Protein AF-A0A9E0Q8P5-F1 (afdb_monomer)

Nearest PDB structures (foldseek):
  8eih-assembly1_A  TM=5.148E-01  e=9.853E-02  Homo sapiens
  4ipt-assembly1_A  TM=6.146E-01  e=8.351E-01  Veillonella parvula DSM 2008
  4hnh-assembly2_B  TM=5.744E-01  e=1.402E+00  Veillonella parvula DSM 2008
  8vh7-assembly1_A  TM=4.594E-01  e=1.154E+00  Pasteurella multocida

Secondary structure (DSSP, 8-state):
---S---TTT-EEEEEEES-TTHHHHHHHHHHHSTT-EEEEEEPPTT-SS-SS-----TTEEEE-TT-TTHHHHS---TTEEEEEES---SHHHHHHHHH--S--EEEE---HHHHHH-HHHH--

Sequence (125 aa):
MLPAEINSDGNYILHLLSDEKFTDHVIQIFEEIYPSRNIYYIELNSGFREFKYVKSCNSGIIIAEFGAPAIESQLPDLSGFCAVIFHNIINQYKIDFLANRKEKLKYHWMIWGADLYSFPGLSRN

Foldseek 3Di:
DAPPDLDLPQQAEEEEEELDQCVQVVVVVCCVVRNPRYAYEYEYDPPDPDRPHDDDPDNSYDYAYHLRPCPCVVPVDPSSHQAYEYAACLRVVSVVVVVVDPDPHHYHYNDDPVNCVSDVVNVDD

pLDDT: mean 86.06, std 12.69, range [34.38, 97.88]

Radius of gyration: 14.32 Å; Cα contacts (8 Å, |Δi|>4): 194; chains: 1; bounding box: 32×36×37 Å

Mean predicted aligned error: 5.72 Å

Structure (mmCIF, N/CA/C/O backbone):
data_AF-A0A9E0Q8P5-F1
#
_entry.id   AF-A0A9E0Q8P5-F1
#
loop_
_atom_site.group_PDB
_atom_site.id
_atom_site.type_symbol
_atom_site.label_atom_id
_atom_site.label_alt_id
_atom_site.label_comp_id
_atom_site.label_asym_id
_atom_site.label_entity_id
_atom_site.label_seq_id
_atom_site.pdbx_PDB_ins_code
_atom_site.Cartn_x
_atom_site.Cartn_y
_atom_site.Cartn_z
_atom_site.occupancy
_atom_site.B_iso_or_equiv
_atom_site.auth_seq_id
_atom_site.auth_comp_id
_atom_site.auth_asym_id
_atom_site.auth_atom_id
_atom_site.pdbx_PDB_model_num
ATOM 1 N N . MET A 1 1 ? 0.422 12.799 9.375 1.00 34.38 1 MET A N 1
ATOM 2 C CA . MET A 1 1 ? 0.129 12.350 10.751 1.00 34.38 1 MET A CA 1
ATOM 3 C C . MET A 1 1 ? -0.728 11.115 10.573 1.00 34.38 1 MET A C 1
ATOM 5 O O . MET A 1 1 ? -1.790 11.261 9.984 1.00 34.38 1 MET A O 1
ATOM 9 N N . LEU A 1 2 ? -0.226 9.924 10.930 1.00 46.84 2 LEU A N 1
ATOM 10 C CA . LEU A 1 2 ? -1.058 8.711 10.965 1.00 46.84 2 LEU A CA 1
ATOM 11 C C . LEU A 1 2 ? -2.341 9.039 11.745 1.00 46.84 2 LEU A C 1
ATOM 13 O O . LEU A 1 2 ? -2.236 9.833 12.690 1.00 46.84 2 LEU A O 1
ATOM 17 N N . PRO A 1 3 ? -3.523 8.501 11.383 1.00 50.16 3 PRO A N 1
ATOM 18 C CA . PRO A 1 3 ? -4.679 8.609 12.264 1.00 50.16 3 PRO A CA 1
ATOM 19 C C . PRO A 1 3 ? -4.222 8.200 13.664 1.00 50.16 3 PRO A C 1
ATOM 21 O O . PRO A 1 3 ? -3.524 7.195 13.809 1.00 50.16 3 PRO A O 1
ATOM 24 N N . ALA A 1 4 ? -4.488 9.070 14.642 1.00 47.72 4 ALA A N 1
ATOM 25 C CA . ALA A 1 4 ? -4.089 8.860 16.022 1.00 47.72 4 ALA A CA 1
ATOM 26 C C . ALA A 1 4 ? -4.588 7.474 16.442 1.00 47.72 4 ALA A C 1
ATOM 28 O O . ALA A 1 4 ? -5.790 7.270 16.550 1.00 47.72 4 ALA A O 1
ATOM 29 N N . GLU A 1 5 ? -3.626 6.560 16.568 1.00 56.19 5 GLU A N 1
ATOM 30 C CA . GLU A 1 5 ? -3.770 5.147 16.904 1.00 56.19 5 GLU A CA 1
ATOM 31 C C . GLU A 1 5 ? -4.654 4.360 15.919 1.00 56.19 5 GLU A C 1
ATOM 33 O O . GLU A 1 5 ? -5.880 4.442 15.902 1.00 56.19 5 GLU A O 1
ATOM 38 N N . ILE A 1 6 ? -4.014 3.535 15.080 1.00 60.03 6 ILE A N 1
ATOM 39 C CA . ILE A 1 6 ? -4.709 2.419 14.437 1.00 60.03 6 ILE A CA 1
ATOM 40 C C . ILE A 1 6 ? -5.169 1.518 15.585 1.00 60.03 6 ILE A C 1
ATOM 42 O O . ILE A 1 6 ? -4.376 0.745 16.120 1.00 60.03 6 ILE A O 1
ATOM 46 N N . ASN A 1 7 ? -6.423 1.673 16.010 1.00 58.50 7 ASN A N 1
ATOM 47 C CA . ASN A 1 7 ? -6.979 0.882 17.101 1.00 58.50 7 ASN A CA 1
ATOM 48 C C . ASN A 1 7 ? -6.851 -0.611 16.771 1.00 58.50 7 ASN A C 1
ATOM 50 O O . ASN A 1 7 ? -7.133 -1.041 15.648 1.00 58.50 7 ASN A O 1
ATOM 54 N N . SER A 1 8 ? -6.467 -1.407 17.766 1.00 61.31 8 SER A N 1
ATOM 55 C CA . SER A 1 8 ? -6.212 -2.851 17.660 1.00 61.31 8 SER A CA 1
ATOM 56 C C . SER A 1 8 ? -7.480 -3.705 17.496 1.00 61.31 8 SER A C 1
ATOM 58 O O . SER A 1 8 ? -7.434 -4.927 17.605 1.00 61.31 8 SER A O 1
ATOM 60 N N . ASP A 1 9 ? -8.613 -3.080 17.163 1.00 65.88 9 ASP A N 1
ATOM 61 C CA . ASP A 1 9 ? -9.902 -3.742 16.937 1.00 65.88 9 ASP A CA 1
ATOM 62 C C . ASP A 1 9 ? -9.968 -4.498 15.593 1.00 65.88 9 ASP A C 1
ATOM 64 O O . ASP A 1 9 ? -11.003 -5.076 15.262 1.00 65.88 9 ASP A O 1
ATOM 68 N N . GLY A 1 10 ? -8.895 -4.479 14.788 1.00 65.50 10 GLY A N 1
ATOM 69 C CA . GLY A 1 10 ? -8.829 -5.185 13.506 1.00 65.50 10 GLY A CA 1
ATOM 70 C C . GLY A 1 10 ? -9.794 -4.620 12.460 1.00 65.50 10 GLY A C 1
ATOM 71 O O . GLY A 1 10 ? -10.477 -5.378 11.777 1.00 65.50 10 GLY A O 1
ATOM 72 N N . ASN A 1 11 ? -9.900 -3.295 12.348 1.00 86.06 11 ASN A N 1
ATOM 73 C CA . ASN A 1 11 ? -10.896 -2.637 11.491 1.00 86.06 11 ASN A CA 1
ATOM 74 C C . ASN A 1 11 ? -10.311 -1.918 10.272 1.00 86.06 11 ASN A C 1
ATOM 76 O O . ASN A 1 11 ? -11.094 -1.414 9.461 1.00 86.06 11 ASN A O 1
ATOM 80 N N . TYR A 1 12 ? -8.984 -1.885 10.126 1.00 93.25 12 TYR A N 1
ATOM 81 C CA . TYR A 1 12 ? -8.313 -1.188 9.032 1.00 93.25 12 TYR A CA 1
ATOM 82 C C . TYR A 1 12 ? -7.874 -2.125 7.908 1.00 93.25 12 TYR A C 1
ATOM 84 O O . TYR A 1 12 ? -7.555 -3.294 8.132 1.00 93.25 12 TYR A O 1
ATOM 92 N N . ILE A 1 13 ? -7.806 -1.589 6.693 1.00 95.38 13 ILE A N 1
ATOM 93 C CA . ILE A 1 13 ? -7.227 -2.262 5.530 1.00 95.38 13 ILE A CA 1
ATOM 94 C C . ILE A 1 13 ? -5.947 -1.525 5.143 1.00 95.38 13 ILE A C 1
ATOM 96 O O . ILE A 1 13 ? -5.958 -0.310 4.950 1.00 95.38 13 ILE A O 1
ATOM 100 N N . LEU A 1 14 ? -4.834 -2.252 5.045 1.00 95.12 14 LEU A N 1
ATOM 101 C CA . LEU A 1 14 ? -3.573 -1.704 4.553 1.00 95.12 14 LEU A CA 1
ATOM 102 C C . LEU A 1 14 ? -3.502 -1.884 3.040 1.00 95.12 14 LEU A C 1
ATOM 104 O O . LEU A 1 14 ? -3.609 -2.998 2.545 1.00 95.12 14 LEU A O 1
ATOM 108 N N . HIS A 1 15 ? -3.262 -0.812 2.304 1.00 96.38 15 HIS A N 1
ATOM 109 C CA . HIS A 1 15 ? -3.068 -0.834 0.862 1.00 96.38 15 HIS A CA 1
ATOM 110 C C . HIS A 1 15 ? -1.600 -0.569 0.555 1.00 96.38 15 HIS A C 1
ATOM 112 O O . HIS A 1 15 ? -1.092 0.499 0.888 1.00 96.38 15 HIS A O 1
ATOM 118 N N . LEU A 1 16 ? -0.925 -1.512 -0.104 1.00 95.31 16 LEU A 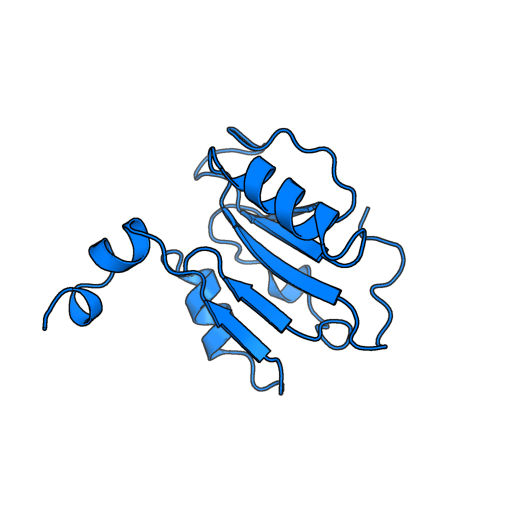N 1
ATOM 119 C CA . LEU A 1 16 ? 0.422 -1.304 -0.632 1.00 95.31 16 LEU A CA 1
ATOM 120 C C . LEU A 1 16 ? 0.328 -0.891 -2.100 1.00 95.31 16 LEU A C 1
ATOM 122 O O . LEU A 1 16 ? 0.018 -1.702 -2.979 1.00 95.31 16 LEU A O 1
ATOM 126 N N . LEU A 1 17 ? 0.602 0.385 -2.346 1.00 95.06 17 LEU A N 1
ATOM 127 C CA . LEU A 1 17 ? 0.458 1.064 -3.628 1.00 95.06 17 LEU A CA 1
ATOM 128 C C . LEU A 1 17 ? 1.792 1.665 -4.062 1.00 95.06 17 LEU A C 1
ATOM 130 O O . LEU A 1 17 ? 2.700 1.861 -3.257 1.00 95.06 17 LEU A O 1
ATOM 134 N N . SER A 1 18 ? 1.883 1.983 -5.344 1.00 93.69 18 SER A N 1
ATOM 135 C CA . SER A 1 18 ? 2.966 2.790 -5.894 1.00 93.69 18 SER A CA 1
ATOM 136 C C . SER A 1 18 ? 2.392 4.125 -6.381 1.00 93.69 18 SER A C 1
ATOM 138 O O . SER A 1 18 ? 1.187 4.254 -6.629 1.00 93.69 18 SER A O 1
ATOM 140 N N . ASP A 1 19 ? 3.235 5.149 -6.456 1.00 95.38 19 ASP A N 1
ATOM 141 C CA . ASP A 1 19 ? 2.881 6.459 -6.996 1.00 95.38 19 ASP A CA 1
ATOM 142 C C . ASP A 1 19 ? 2.620 6.356 -8.506 1.00 95.38 19 ASP A C 1
ATOM 144 O O . ASP A 1 19 ? 3.532 6.452 -9.330 1.00 95.38 19 ASP A O 1
ATOM 148 N N . GLU A 1 20 ? 1.359 6.124 -8.866 1.00 94.12 20 GLU A N 1
ATOM 149 C CA . GLU A 1 20 ? 0.905 5.844 -10.226 1.00 94.12 20 GLU A CA 1
AT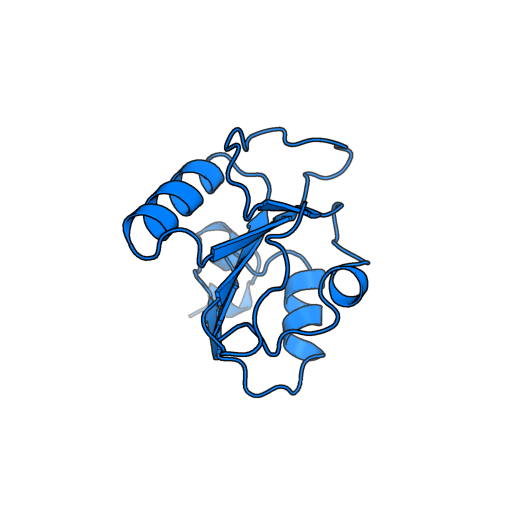OM 150 C C . GLU A 1 20 ? -0.365 6.642 -10.566 1.00 94.12 20 GLU A C 1
ATOM 152 O O . GLU A 1 20 ? -1.095 7.121 -9.699 1.00 94.12 20 GLU A O 1
ATOM 157 N N . LYS A 1 21 ? -0.655 6.796 -11.866 1.00 94.38 21 LYS A N 1
ATOM 158 C CA . LYS A 1 21 ? -1.727 7.684 -12.370 1.00 94.38 21 LYS A CA 1
ATOM 159 C C . LYS A 1 21 ? -3.141 7.320 -11.907 1.00 94.38 21 LYS A C 1
ATOM 161 O O . LYS A 1 21 ? -4.022 8.171 -11.960 1.00 94.38 21 LYS A O 1
ATOM 166 N N . PHE A 1 22 ? -3.379 6.071 -11.524 1.00 93.06 22 PHE A N 1
ATOM 167 C CA . PHE A 1 22 ? -4.687 5.586 -11.070 1.00 93.06 22 PHE A CA 1
ATOM 168 C C . PHE A 1 22 ? -4.788 5.510 -9.543 1.00 93.06 22 PHE A C 1
ATOM 170 O O . PHE A 1 22 ? -5.862 5.203 -9.034 1.00 93.06 22 PHE A O 1
ATOM 177 N N . THR A 1 23 ? -3.707 5.764 -8.801 1.00 95.88 23 THR A N 1
ATOM 178 C CA . THR A 1 23 ? -3.687 5.570 -7.345 1.00 95.88 23 THR A CA 1
ATOM 179 C C . THR A 1 23 ? -4.714 6.463 -6.644 1.00 95.88 23 THR A C 1
ATOM 181 O O . THR A 1 23 ? -5.411 5.996 -5.748 1.00 95.88 23 THR A O 1
ATOM 184 N N . ASP A 1 24 ? -4.926 7.694 -7.121 1.00 97.81 24 ASP A N 1
ATOM 185 C CA . ASP A 1 24 ? -5.999 8.566 -6.615 1.00 97.81 24 ASP A CA 1
ATOM 186 C C . ASP A 1 24 ? -7.400 7.968 -6.827 1.00 97.81 24 ASP A C 1
ATOM 188 O O . ASP A 1 24 ? -8.262 8.081 -5.958 1.00 97.81 24 ASP A O 1
ATOM 192 N N . HIS A 1 25 ? -7.629 7.295 -7.958 1.00 96.88 25 HIS A N 1
ATOM 193 C CA . HIS A 1 25 ? -8.909 6.644 -8.240 1.00 96.88 25 HIS A CA 1
ATOM 194 C C . HIS A 1 25 ? -9.136 5.424 -7.340 1.00 96.88 25 HIS A C 1
ATOM 196 O O . HIS A 1 25 ? -10.247 5.211 -6.860 1.00 96.88 25 HIS A O 1
ATOM 202 N N . VAL A 1 26 ? -8.080 4.657 -7.053 1.00 96.56 26 VAL A N 1
ATOM 203 C CA . VAL A 1 26 ? -8.135 3.573 -6.064 1.00 96.56 26 VAL A CA 1
ATOM 204 C C . VAL A 1 26 ? -8.527 4.126 -4.695 1.00 96.56 26 VAL A C 1
ATOM 206 O O . VAL A 1 26 ? -9.464 3.614 -4.088 1.00 96.56 26 VAL A O 1
ATOM 209 N N . ILE A 1 27 ? -7.857 5.187 -4.230 1.00 97.88 27 ILE A N 1
ATOM 210 C CA . ILE A 1 27 ? -8.181 5.836 -2.951 1.00 97.88 27 ILE A CA 1
ATOM 211 C C . ILE A 1 27 ? -9.650 6.262 -2.937 1.00 97.88 27 ILE A C 1
ATOM 213 O O . ILE A 1 27 ? -10.362 5.960 -1.988 1.00 97.88 27 ILE A O 1
ATOM 217 N N . GLN A 1 28 ? -10.125 6.904 -4.005 1.00 97.81 28 GLN A N 1
ATOM 218 C CA . GLN A 1 28 ? -11.521 7.318 -4.112 1.00 97.81 28 GLN A CA 1
ATOM 219 C C . GLN A 1 28 ? -12.487 6.135 -3.933 1.00 97.81 28 GLN A C 1
ATOM 221 O O . GLN A 1 28 ? -13.379 6.213 -3.096 1.00 97.81 28 GLN A O 1
ATOM 226 N N . ILE A 1 29 ? -12.295 5.036 -4.669 1.00 97.25 29 ILE A N 1
ATOM 227 C CA . ILE A 1 29 ? -13.192 3.869 -4.612 1.00 97.25 29 ILE A CA 1
ATOM 228 C C . ILE A 1 29 ? -13.238 3.267 -3.203 1.00 97.25 29 ILE A C 1
ATOM 230 O O . ILE A 1 29 ? -14.312 2.963 -2.683 1.00 97.25 29 ILE A O 1
ATOM 234 N N . PHE A 1 30 ? -12.077 3.067 -2.579 1.00 96.94 30 PHE A N 1
ATOM 235 C CA . PHE A 1 30 ? -12.022 2.431 -1.264 1.00 96.94 30 PHE A CA 1
ATOM 236 C C . PHE A 1 30 ? -12.545 3.343 -0.153 1.00 96.94 30 PHE A C 1
ATOM 238 O O . PHE A 1 30 ? -13.189 2.851 0.775 1.00 96.94 30 PHE A O 1
ATOM 245 N N . GLU A 1 31 ? -12.364 4.659 -0.268 1.00 96.56 31 GLU A N 1
ATOM 246 C CA . GLU A 1 31 ? -12.988 5.616 0.648 1.00 96.56 31 GLU A CA 1
ATOM 247 C C . GLU A 1 31 ? -14.502 5.744 0.450 1.00 96.56 31 GLU A C 1
ATOM 249 O O . GLU A 1 31 ? -15.216 5.941 1.428 1.00 96.56 31 GLU A O 1
ATOM 254 N N . GLU A 1 32 ? -15.017 5.600 -0.773 1.00 97.12 32 GLU A N 1
ATOM 255 C CA . GLU A 1 32 ? -16.464 5.590 -1.030 1.00 97.12 32 GLU A CA 1
ATOM 256 C C . GLU A 1 32 ? -17.156 4.386 -0.367 1.00 97.12 32 GLU A C 1
ATOM 258 O O . GLU A 1 32 ? -18.284 4.506 0.113 1.00 97.12 32 GLU A O 1
ATOM 263 N N . ILE A 1 33 ? -16.483 3.232 -0.310 1.00 96.06 33 ILE A N 1
ATOM 264 C CA . ILE A 1 33 ? -17.048 1.983 0.226 1.00 96.06 33 ILE A CA 1
ATOM 265 C C . ILE A 1 33 ? -16.768 1.818 1.726 1.00 96.06 33 ILE A C 1
ATOM 267 O O . ILE A 1 33 ? -17.631 1.346 2.470 1.00 96.06 33 ILE A O 1
ATOM 271 N N . TYR A 1 34 ? -15.563 2.167 2.181 1.00 94.44 34 TYR A N 1
ATOM 272 C CA . TYR A 1 34 ? -15.103 1.919 3.548 1.00 94.44 34 TYR A CA 1
ATOM 273 C C . TYR A 1 34 ? -14.354 3.135 4.120 1.00 94.44 34 TYR A C 1
ATOM 275 O O . TYR A 1 34 ? -13.151 3.072 4.383 1.00 94.44 34 TYR A O 1
ATOM 283 N N . PRO A 1 35 ? -15.056 4.267 4.303 1.00 93.38 35 PRO A N 1
ATOM 284 C CA . PRO A 1 35 ? -14.439 5.559 4.583 1.00 93.38 35 PRO A CA 1
ATOM 285 C C . PRO A 1 35 ? -13.617 5.558 5.871 1.00 93.38 35 PRO A C 1
ATOM 287 O O . PRO A 1 35 ? -14.044 5.032 6.901 1.00 93.38 35 PRO A O 1
ATOM 290 N N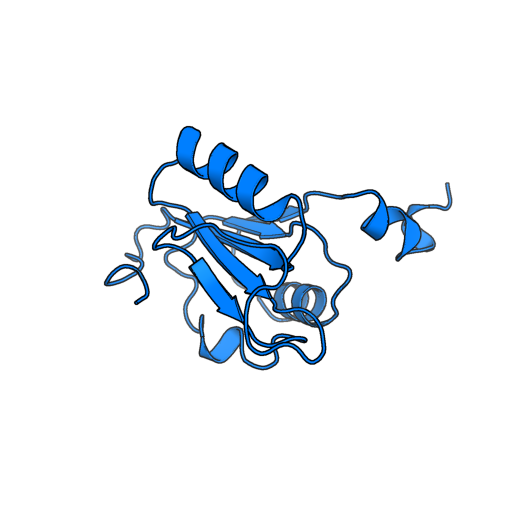 . SER A 1 36 ? -12.459 6.226 5.828 1.00 93.06 36 SER A N 1
ATOM 291 C CA . SER A 1 36 ? -11.566 6.460 6.977 1.00 93.06 36 SER A CA 1
ATOM 292 C C . SER A 1 36 ? -11.029 5.194 7.656 1.00 93.06 36 SER A C 1
ATOM 294 O O . SER A 1 36 ? -10.534 5.253 8.783 1.00 93.06 36 SER A O 1
ATOM 296 N N . ARG A 1 37 ? -11.115 4.045 6.982 1.00 95.00 37 ARG A N 1
ATOM 297 C CA . ARG A 1 37 ? -10.617 2.753 7.475 1.00 95.00 37 ARG A CA 1
ATOM 298 C C . ARG A 1 37 ? -9.589 2.112 6.546 1.00 95.00 37 ARG A C 1
ATOM 300 O O . ARG A 1 37 ? -9.173 0.979 6.774 1.00 95.00 37 ARG A O 1
ATOM 307 N N . ASN A 1 38 ? -9.130 2.846 5.540 1.00 96.19 38 ASN A N 1
ATOM 308 C CA . ASN A 1 38 ? -8.058 2.415 4.657 1.00 96.19 38 ASN A CA 1
ATOM 309 C C . ASN A 1 38 ? -6.796 3.220 4.960 1.00 96.19 38 ASN A C 1
ATOM 311 O O . ASN A 1 38 ? -6.832 4.444 5.098 1.00 96.19 38 ASN A O 1
ATOM 315 N N . ILE A 1 39 ? -5.676 2.516 5.056 1.00 95.88 39 ILE A N 1
ATOM 316 C CA . ILE A 1 39 ? -4.350 3.109 5.173 1.00 95.88 39 ILE A CA 1
ATOM 317 C C . ILE A 1 39 ? -3.617 2.838 3.872 1.00 95.88 39 ILE A C 1
ATOM 319 O O . ILE A 1 39 ? -3.454 1.686 3.475 1.00 95.88 39 ILE A O 1
ATOM 323 N N . TYR A 1 40 ? -3.168 3.894 3.208 1.00 96.12 40 TYR A N 1
ATOM 324 C CA . TYR A 1 40 ? -2.525 3.816 1.905 1.00 96.12 40 TYR A CA 1
ATOM 325 C C . TYR A 1 40 ? -1.028 4.021 2.071 1.00 96.12 40 TYR A C 1
ATOM 327 O O . TYR A 1 40 ? -0.560 5.145 2.227 1.00 96.12 40 TYR A O 1
ATOM 335 N N . TYR A 1 41 ? -0.271 2.932 2.037 1.00 95.31 41 TYR A N 1
ATOM 336 C CA . TYR A 1 41 ? 1.182 2.961 2.026 1.00 95.31 41 TYR A CA 1
ATOM 337 C C . TYR A 1 41 ? 1.659 3.075 0.579 1.00 95.31 41 TYR A C 1
ATOM 339 O O . TYR A 1 41 ? 1.652 2.091 -0.168 1.00 95.31 41 TYR A O 1
ATOM 347 N N . ILE A 1 42 ? 2.000 4.297 0.172 1.00 95.00 42 ILE A N 1
ATOM 348 C CA . ILE A 1 42 ? 2.289 4.634 -1.221 1.00 95.00 42 ILE A CA 1
ATOM 349 C C . ILE A 1 42 ? 3.782 4.880 -1.379 1.00 95.00 42 ILE A C 1
ATOM 351 O O . ILE A 1 42 ? 4.338 5.852 -0.866 1.00 95.00 42 ILE A O 1
ATOM 355 N N . GLU A 1 43 ? 4.416 3.990 -2.125 1.00 93.88 43 GLU A N 1
ATOM 356 C CA . GLU A 1 43 ? 5.820 4.082 -2.489 1.00 93.88 43 GLU A CA 1
ATOM 357 C C . GLU A 1 43 ? 6.051 5.141 -3.570 1.00 93.88 43 GLU A C 1
ATOM 359 O O . GLU A 1 43 ? 5.405 5.142 -4.622 1.00 93.88 43 GLU A O 1
ATOM 364 N N . LEU A 1 44 ? 7.009 6.028 -3.314 1.00 93.62 44 LEU A N 1
ATOM 365 C CA . LEU A 1 44 ? 7.478 7.017 -4.272 1.00 93.62 44 LEU A CA 1
ATOM 366 C C . LEU A 1 44 ? 8.170 6.370 -5.473 1.00 93.62 44 LEU A C 1
ATOM 368 O O . LEU A 1 44 ? 8.804 5.323 -5.382 1.00 93.62 44 LEU A O 1
ATOM 372 N N . ASN A 1 45 ? 8.130 7.067 -6.604 1.00 90.75 45 ASN A N 1
ATOM 373 C CA . ASN A 1 45 ? 8.912 6.689 -7.773 1.00 90.75 45 ASN A CA 1
ATOM 374 C C . ASN A 1 45 ? 10.427 6.801 -7.510 1.00 90.75 45 ASN A C 1
ATOM 376 O O . ASN A 1 45 ? 10.888 7.669 -6.766 1.00 90.75 45 ASN A O 1
ATOM 380 N N . SER A 1 46 ? 11.224 5.948 -8.163 1.00 90.06 46 SER A N 1
ATOM 381 C CA . SER A 1 46 ? 12.686 5.938 -8.003 1.00 90.06 46 SER A CA 1
ATOM 382 C C . SER A 1 46 ? 13.308 7.310 -8.287 1.00 90.06 46 SER A C 1
ATOM 384 O O . SER A 1 46 ? 13.086 7.893 -9.349 1.00 90.06 46 SER A O 1
ATOM 386 N N . GLY A 1 47 ? 14.085 7.829 -7.330 1.00 89.75 47 GLY A N 1
ATOM 387 C CA . GLY A 1 47 ? 14.734 9.142 -7.419 1.00 89.75 47 GLY A CA 1
ATOM 388 C C . GLY A 1 47 ? 13.844 10.341 -7.067 1.00 89.75 47 GLY A C 1
ATOM 389 O O . GLY A 1 47 ? 14.328 11.472 -7.106 1.00 89.75 47 GLY A O 1
ATOM 390 N N . PHE A 1 48 ? 12.578 10.124 -6.700 1.00 90.94 48 PHE A N 1
ATOM 391 C CA . PHE A 1 48 ? 11.659 11.182 -6.274 1.00 90.94 48 PHE A CA 1
ATOM 392 C C . PHE A 1 48 ? 11.603 11.292 -4.745 1.00 90.94 48 PHE A C 1
ATOM 394 O O . PHE A 1 48 ? 11.794 10.314 -4.026 1.00 90.94 48 PHE A O 1
ATOM 401 N N . ARG A 1 49 ? 11.341 12.509 -4.251 1.00 90.81 49 ARG A N 1
ATOM 402 C CA . ARG A 1 49 ? 11.127 12.813 -2.819 1.00 90.81 49 ARG A CA 1
ATOM 403 C C . ARG A 1 49 ? 9.676 13.167 -2.487 1.00 90.81 49 ARG A C 1
ATOM 405 O O . ARG A 1 49 ? 9.344 13.377 -1.327 1.00 90.81 49 ARG A O 1
ATOM 412 N N . GLU A 1 50 ? 8.835 13.251 -3.507 1.00 93.94 50 GLU A N 1
ATOM 413 C CA . GLU A 1 50 ? 7.424 13.611 -3.433 1.00 93.94 50 GLU A CA 1
ATOM 414 C C . GLU A 1 50 ? 6.653 12.860 -4.519 1.00 93.94 50 GLU A C 1
ATOM 416 O O . GLU A 1 50 ? 7.257 12.331 -5.461 1.00 93.94 50 GLU A O 1
ATOM 421 N N . PHE A 1 51 ? 5.328 12.803 -4.386 1.00 96.12 51 PHE A N 1
ATOM 422 C CA . PHE A 1 51 ? 4.483 12.167 -5.386 1.00 96.12 51 PHE A CA 1
ATOM 423 C C . PHE A 1 51 ? 4.572 12.895 -6.725 1.00 96.12 51 PHE A C 1
ATOM 425 O O . PHE A 1 51 ? 4.417 14.111 -6.820 1.00 96.12 51 PHE A O 1
ATOM 432 N N . LYS A 1 52 ? 4.780 12.121 -7.783 1.00 96.31 52 LYS A N 1
ATOM 433 C CA . LYS A 1 52 ? 4.728 12.576 -9.166 1.00 96.31 52 LYS A CA 1
ATOM 434 C C . LYS A 1 52 ? 3.305 12.530 -9.715 1.00 96.31 52 LYS A C 1
ATOM 436 O O . LYS A 1 52 ? 2.956 13.370 -10.548 1.00 96.31 52 LYS A O 1
ATOM 441 N N . TYR A 1 53 ? 2.510 11.537 -9.315 1.00 96.81 53 TYR A N 1
ATOM 442 C CA . TYR A 1 53 ? 1.184 11.290 -9.884 1.00 96.81 53 TYR A CA 1
ATOM 443 C C . TYR A 1 53 ? 0.053 11.436 -8.871 1.00 96.81 53 TYR A C 1
ATOM 445 O O . TYR A 1 53 ? -0.972 12.013 -9.231 1.00 96.81 53 TYR A O 1
ATOM 453 N N . VAL A 1 54 ? 0.239 10.947 -7.645 1.00 97.50 54 VAL A N 1
ATOM 454 C CA . VAL A 1 54 ? -0.760 11.037 -6.570 1.00 97.50 54 VAL A CA 1
ATOM 455 C C . VAL A 1 54 ? -0.946 12.485 -6.128 1.00 97.50 54 VAL A C 1
ATOM 457 O O . VAL A 1 54 ? 0.017 13.178 -5.803 1.00 97.50 54 VAL A O 1
ATOM 460 N N . LYS A 1 55 ? -2.200 12.942 -6.103 1.00 97.00 55 LYS A N 1
ATOM 461 C CA . LYS A 1 55 ? -2.595 14.291 -5.665 1.00 97.00 55 LYS A CA 1
ATOM 462 C C . LYS A 1 55 ? -3.559 14.272 -4.486 1.00 97.00 55 LYS A C 1
ATOM 464 O O . LYS A 1 55 ? -3.890 15.335 -3.964 1.00 97.00 55 LYS A O 1
ATOM 469 N N . SER A 1 56 ? -4.044 13.097 -4.090 1.00 94.62 56 SER A N 1
ATOM 470 C CA . SER A 1 56 ? -4.943 12.947 -2.954 1.00 94.62 56 SER A CA 1
ATOM 471 C C . SER A 1 56 ? -4.318 13.480 -1.662 1.00 94.62 56 SER A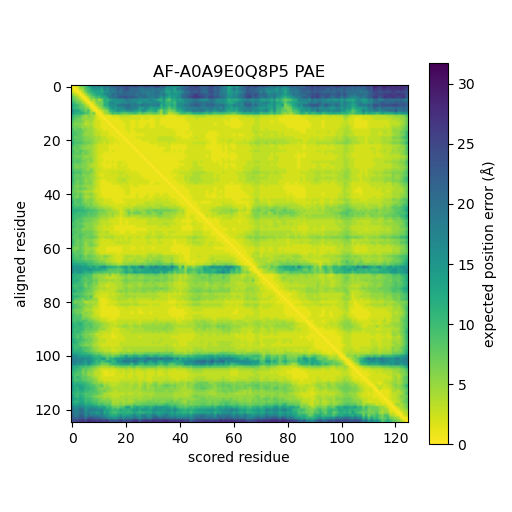 C 1
ATOM 473 O O . SER A 1 56 ? -3.170 13.190 -1.335 1.00 94.62 56 SER A O 1
ATOM 475 N N . CYS A 1 57 ? -5.119 14.223 -0.898 1.00 92.44 57 CYS A N 1
ATOM 476 C CA . CYS A 1 57 ? -4.777 14.706 0.441 1.00 92.44 57 CYS A CA 1
ATOM 477 C C . CYS A 1 57 ? -5.410 13.838 1.544 1.00 92.44 57 CYS A C 1
ATOM 479 O O . CYS A 1 57 ? -5.637 14.323 2.653 1.00 92.44 57 CYS A O 1
ATOM 481 N N . ASN A 1 58 ? -5.772 12.586 1.239 1.00 95.00 58 ASN A N 1
ATOM 482 C CA . ASN A 1 58 ? -6.399 11.686 2.204 1.00 95.00 58 ASN A CA 1
ATOM 483 C C . ASN A 1 58 ? -5.486 11.473 3.430 1.00 95.00 58 ASN A C 1
ATOM 485 O O . ASN A 1 58 ? -4.290 11.212 3.301 1.00 95.00 58 ASN A O 1
ATOM 489 N N . SER A 1 59 ? -6.056 11.572 4.632 1.00 92.12 59 SER A N 1
ATOM 490 C CA . SER A 1 59 ? -5.308 11.492 5.894 1.00 92.12 59 SER A CA 1
ATOM 491 C C . SER A 1 59 ? -4.742 10.103 6.208 1.00 92.12 59 SER A C 1
ATOM 493 O O . SER A 1 59 ? -3.857 9.988 7.050 1.00 92.12 59 SER A O 1
ATOM 495 N N . GLY A 1 60 ? -5.236 9.055 5.548 1.00 93.00 60 GLY A N 1
ATOM 496 C CA . GLY A 1 60 ? -4.736 7.684 5.635 1.00 93.00 60 GLY A CA 1
ATOM 497 C C . GLY A 1 60 ? -3.504 7.410 4.768 1.00 93.00 60 GLY A C 1
ATOM 498 O O . GLY A 1 60 ? -3.029 6.277 4.752 1.00 93.00 60 GLY A O 1
ATOM 499 N N . ILE A 1 61 ? -2.977 8.402 4.040 1.00 95.00 61 ILE A N 1
ATOM 500 C CA . ILE A 1 61 ? -1.782 8.228 3.206 1.00 95.00 61 ILE A CA 1
ATOM 501 C C . ILE A 1 61 ? -0.508 8.246 4.060 1.00 95.00 61 ILE A C 1
ATOM 503 O O . ILE A 1 61 ? -0.234 9.188 4.807 1.00 95.00 61 ILE A O 1
ATOM 507 N N . ILE A 1 62 ? 0.310 7.213 3.874 1.00 92.81 62 ILE A N 1
ATOM 508 C CA . ILE A 1 62 ? 1.682 7.094 4.357 1.00 92.81 62 ILE A CA 1
ATOM 509 C C . ILE A 1 62 ? 2.596 7.139 3.136 1.00 92.81 62 ILE A C 1
ATOM 511 O O . ILE A 1 62 ? 2.495 6.298 2.243 1.00 92.81 62 ILE A O 1
ATOM 515 N N . ILE A 1 63 ? 3.496 8.121 3.107 1.00 91.88 63 ILE A N 1
ATOM 516 C CA . ILE A 1 63 ? 4.505 8.238 2.054 1.00 91.88 63 ILE A CA 1
ATOM 517 C C . ILE A 1 63 ? 5.663 7.303 2.387 1.00 91.88 63 ILE A C 1
ATOM 519 O O . ILE A 1 63 ? 6.244 7.390 3.472 1.00 91.88 63 ILE A O 1
ATOM 523 N N . ALA A 1 64 ? 6.008 6.440 1.440 1.00 89.94 64 ALA A N 1
ATOM 524 C CA . ALA A 1 64 ? 7.112 5.506 1.554 1.00 89.94 64 ALA A CA 1
ATOM 525 C C . ALA A 1 64 ? 8.212 5.826 0.544 1.00 89.94 64 ALA A C 1
ATOM 527 O O . ALA A 1 64 ? 7.940 6.168 -0.606 1.00 89.94 64 ALA A O 1
ATOM 528 N N . GLU A 1 65 ? 9.469 5.696 0.962 1.00 89.00 65 GLU A N 1
ATOM 529 C CA . GLU A 1 65 ? 10.601 5.798 0.042 1.00 89.00 65 GLU A CA 1
ATOM 530 C C . GLU A 1 65 ? 10.575 4.658 -0.982 1.00 89.00 65 GLU A C 1
ATOM 532 O O . GLU A 1 65 ? 10.081 3.565 -0.700 1.00 89.00 65 GLU A O 1
ATOM 537 N N . PHE A 1 66 ? 11.143 4.903 -2.164 1.00 86.31 66 PHE A N 1
ATOM 538 C CA . PHE A 1 66 ? 11.304 3.871 -3.184 1.00 86.31 66 PHE A CA 1
ATOM 539 C C . PHE A 1 66 ? 12.088 2.663 -2.644 1.00 86.31 66 PHE A C 1
ATOM 541 O O . PHE A 1 66 ? 13.109 2.815 -1.975 1.00 86.31 66 PHE A O 1
ATOM 548 N N . GLY A 1 67 ? 11.618 1.457 -2.949 1.00 83.25 67 GLY A N 1
ATOM 549 C CA . GLY A 1 67 ? 12.113 0.190 -2.420 1.00 83.25 67 GLY A CA 1
ATOM 550 C C . GLY A 1 67 ? 11.676 -0.107 -0.983 1.00 83.25 67 GLY A C 1
ATOM 551 O O . GLY A 1 67 ? 12.017 -1.170 -0.477 1.00 83.25 67 GLY A O 1
ATOM 552 N N . ALA A 1 68 ? 10.964 0.822 -0.333 1.00 76.38 68 ALA A N 1
ATOM 553 C CA . ALA A 1 68 ? 10.417 0.757 1.023 1.00 76.38 68 ALA A CA 1
ATOM 554 C C . ALA A 1 68 ? 11.234 -0.075 2.044 1.00 76.38 68 ALA A C 1
ATOM 556 O O . ALA A 1 68 ? 10.659 -0.914 2.746 1.00 76.38 68 ALA A O 1
ATOM 557 N N . PRO A 1 69 ? 12.551 0.179 2.220 1.00 70.69 69 PRO A N 1
ATOM 558 C CA . PRO A 1 69 ? 13.399 -0.580 3.153 1.00 70.69 69 PRO A CA 1
ATOM 559 C C . PRO A 1 69 ? 12.936 -0.480 4.617 1.00 70.69 69 PRO A C 1
ATOM 561 O O . PRO A 1 69 ? 13.385 -1.229 5.478 1.00 70.69 69 PRO A O 1
ATOM 564 N N . ALA A 1 70 ? 12.048 0.470 4.905 1.00 71.50 70 ALA A N 1
ATOM 565 C CA . ALA A 1 70 ? 11.635 0.867 6.236 1.00 71.50 70 ALA A CA 1
ATOM 566 C C . ALA A 1 70 ? 10.187 0.481 6.582 1.00 71.50 70 ALA A C 1
ATOM 568 O O . ALA A 1 70 ? 9.718 0.892 7.643 1.00 71.50 70 ALA A O 1
ATOM 569 N N . ILE A 1 71 ? 9.464 -0.275 5.743 1.00 83.06 71 ILE A N 1
ATOM 570 C CA . ILE A 1 71 ? 8.040 -0.573 5.991 1.00 83.06 71 ILE A CA 1
ATOM 571 C C . ILE A 1 71 ? 7.797 -1.193 7.373 1.00 83.06 71 ILE A C 1
ATOM 573 O O . ILE A 1 71 ? 6.859 -0.800 8.055 1.00 83.06 71 ILE A O 1
ATOM 577 N N . GLU A 1 72 ? 8.676 -2.082 7.842 1.00 80.38 72 GLU A N 1
ATOM 578 C CA . GLU A 1 72 ? 8.587 -2.663 9.189 1.00 80.38 72 GLU A CA 1
ATOM 579 C C . GLU A 1 72 ? 8.830 -1.634 10.297 1.00 80.38 72 GLU A C 1
ATOM 581 O O . GLU A 1 72 ? 8.236 -1.731 11.361 1.00 80.38 72 GLU A O 1
ATOM 586 N N . SER A 1 73 ? 9.655 -0.615 10.055 1.00 80.12 73 SER A N 1
ATOM 587 C CA . SER A 1 73 ? 9.864 0.467 11.025 1.00 80.12 73 SER A CA 1
ATOM 588 C C . SER A 1 73 ? 8.698 1.461 11.057 1.00 80.12 73 SER A C 1
ATOM 590 O O . SER A 1 73 ? 8.405 2.033 12.103 1.00 80.12 73 SER A O 1
ATOM 592 N N . GLN A 1 74 ? 8.018 1.656 9.923 1.00 80.56 74 GLN A N 1
ATOM 593 C CA . GLN A 1 74 ? 6.870 2.558 9.795 1.00 80.56 74 GLN A CA 1
ATOM 594 C C . GLN A 1 74 ? 5.552 1.893 10.211 1.00 80.56 74 GLN A C 1
ATOM 596 O O . GLN A 1 74 ? 4.644 2.574 10.681 1.00 80.56 74 GLN A O 1
ATOM 601 N N . LEU A 1 75 ? 5.459 0.571 10.051 1.00 82.62 75 LEU A N 1
ATOM 602 C CA . LEU A 1 75 ? 4.325 -0.273 10.425 1.00 82.62 75 LEU A CA 1
ATOM 603 C C . LEU A 1 75 ? 4.831 -1.525 11.180 1.00 82.62 75 LEU A C 1
ATOM 605 O O . LEU A 1 75 ? 4.787 -2.644 10.644 1.00 82.62 75 LEU A O 1
ATOM 609 N N . PRO A 1 76 ? 5.355 -1.349 12.411 1.00 79.44 76 PRO A N 1
ATOM 610 C CA . PRO A 1 76 ? 5.902 -2.449 13.207 1.00 79.44 76 PRO A CA 1
ATOM 611 C C . PRO A 1 76 ? 4.814 -3.365 13.765 1.00 79.44 76 PRO A C 1
ATOM 613 O O . PRO A 1 76 ? 5.034 -4.567 13.888 1.00 79.44 76 PRO A O 1
ATOM 616 N N . ASP A 1 77 ? 3.639 -2.807 14.055 1.00 83.12 77 ASP A N 1
ATOM 617 C CA . ASP A 1 77 ? 2.469 -3.535 14.529 1.00 83.12 77 ASP A CA 1
ATOM 618 C C . ASP A 1 77 ? 1.361 -3.470 13.478 1.00 83.12 77 ASP A C 1
ATOM 620 O O . ASP A 1 77 ? 0.974 -2.386 13.031 1.00 83.12 77 ASP A O 1
ATOM 624 N N . LEU A 1 78 ? 0.869 -4.643 13.077 1.00 85.69 78 LEU A N 1
ATOM 625 C CA . LEU A 1 78 ? -0.243 -4.773 12.147 1.00 85.69 78 LEU A CA 1
ATOM 626 C C . LEU A 1 78 ? -1.532 -5.278 12.810 1.00 85.69 78 LEU A C 1
ATOM 628 O O . LEU A 1 78 ? -2.510 -5.529 12.110 1.00 85.69 78 LEU A O 1
ATOM 632 N N . SER A 1 79 ? -1.570 -5.392 14.140 1.00 85.94 79 SER A N 1
ATOM 633 C CA . SER A 1 79 ? -2.714 -5.923 14.892 1.00 85.94 79 SER A CA 1
ATOM 634 C C . SER A 1 79 ? -4.034 -5.185 14.626 1.00 85.94 79 SER A C 1
ATOM 636 O O . SER A 1 79 ? -5.105 -5.788 14.678 1.00 85.94 79 SER A O 1
ATOM 638 N N . GLY A 1 80 ? -3.974 -3.897 14.280 1.00 87.88 80 GLY A N 1
ATOM 639 C CA . GLY A 1 80 ? -5.143 -3.097 13.911 1.00 87.88 80 GLY A CA 1
ATOM 640 C C . GLY A 1 80 ? -5.680 -3.333 12.492 1.00 87.88 80 GLY A C 1
ATOM 641 O O . GLY A 1 80 ? -6.769 -2.852 12.161 1.00 87.88 80 GLY A O 1
ATOM 642 N N . PHE A 1 81 ? -4.966 -4.089 11.653 1.00 90.88 81 PHE A N 1
ATOM 643 C CA . PHE A 1 81 ? -5.384 -4.401 10.288 1.00 90.88 81 PHE A CA 1
ATOM 644 C C . PHE A 1 81 ? -6.097 -5.751 10.199 1.00 90.88 81 PHE A C 1
ATOM 646 O O . PHE A 1 81 ? -5.642 -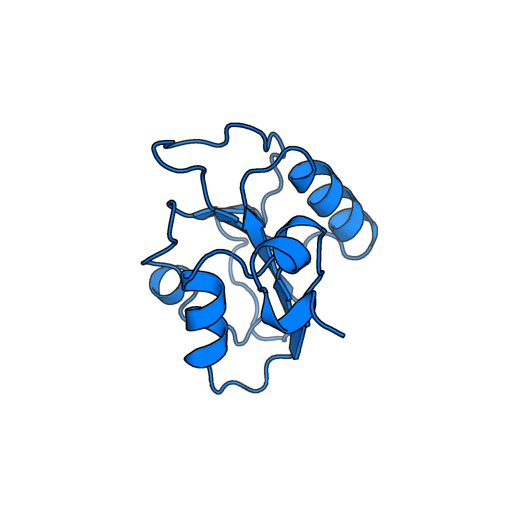6.756 10.736 1.00 90.88 81 PHE A O 1
ATOM 653 N N . CYS A 1 82 ? -7.200 -5.809 9.450 1.00 91.06 82 CYS A N 1
ATOM 654 C CA . CYS A 1 82 ? -7.865 -7.074 9.118 1.00 91.06 82 CYS A CA 1
ATOM 655 C C . CYS A 1 82 ? -7.381 -7.682 7.803 1.00 91.06 82 CYS A C 1
ATOM 657 O O . CYS A 1 82 ? -7.529 -8.892 7.587 1.00 91.06 82 CYS A O 1
ATOM 659 N N . ALA A 1 83 ? -6.837 -6.852 6.914 1.00 92.94 83 ALA A N 1
ATOM 660 C CA . ALA A 1 83 ? -6.347 -7.273 5.617 1.00 92.94 83 ALA A CA 1
ATOM 661 C C . ALA A 1 83 ? -5.247 -6.352 5.086 1.00 92.94 83 ALA A C 1
ATOM 663 O O . ALA A 1 83 ? -5.186 -5.166 5.416 1.00 92.94 83 ALA A O 1
ATOM 664 N N . VAL A 1 84 ? -4.425 -6.911 4.201 1.00 94.19 84 VAL A N 1
ATOM 665 C CA . VAL A 1 84 ? -3.464 -6.176 3.381 1.00 94.19 84 VAL A CA 1
ATOM 666 C C . VAL A 1 84 ? -3.788 -6.418 1.910 1.00 94.19 84 VAL A C 1
ATOM 668 O O . VAL A 1 84 ? -3.898 -7.565 1.471 1.00 94.19 84 VAL A O 1
ATOM 671 N N . ILE A 1 85 ? -3.940 -5.339 1.151 1.00 96.12 85 ILE A N 1
ATOM 672 C CA . ILE A 1 85 ? -4.202 -5.348 -0.283 1.00 96.12 85 ILE A CA 1
ATOM 673 C C . ILE A 1 85 ? -2.955 -4.881 -1.029 1.00 96.12 85 ILE A C 1
ATOM 675 O O . ILE A 1 85 ? -2.519 -3.739 -0.889 1.00 96.12 85 ILE A O 1
ATOM 679 N N . PHE A 1 86 ? -2.410 -5.752 -1.870 1.00 95.31 86 PHE A N 1
ATOM 680 C CA . PHE A 1 86 ? -1.330 -5.426 -2.793 1.00 95.31 86 PHE A CA 1
ATOM 681 C C . PHE A 1 86 ? -1.923 -4.991 -4.128 1.00 95.31 86 PHE A C 1
ATOM 683 O O . PHE A 1 86 ? -2.595 -5.782 -4.786 1.00 95.31 86 PHE A O 1
ATOM 690 N N . HIS A 1 87 ? -1.649 -3.756 -4.543 1.00 94.69 87 HIS A N 1
ATOM 691 C CA . HIS A 1 87 ? -2.068 -3.219 -5.848 1.00 94.69 87 HIS A CA 1
ATOM 692 C C . HIS A 1 87 ? -1.076 -3.519 -6.980 1.00 94.69 87 HIS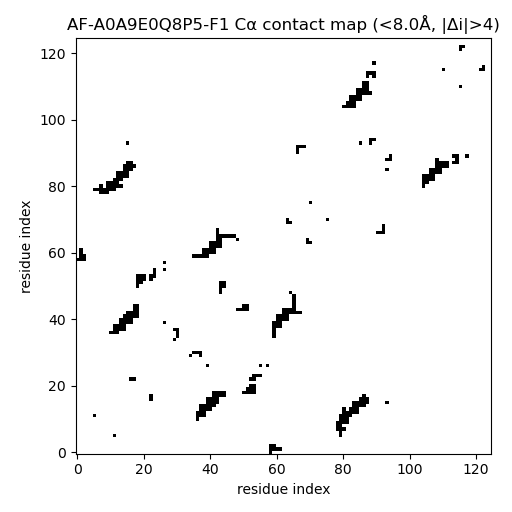 A C 1
ATOM 694 O O . HIS A 1 87 ? -1.218 -3.048 -8.093 1.00 94.69 87 HIS A O 1
ATOM 700 N N . ASN A 1 88 ? -0.036 -4.274 -6.658 1.00 90.88 88 ASN A N 1
ATOM 701 C CA . ASN A 1 88 ? 0.868 -5.037 -7.512 1.00 90.88 88 ASN A CA 1
ATOM 702 C C . ASN A 1 88 ? 1.880 -5.690 -6.553 1.00 90.88 88 ASN A C 1
ATOM 704 O O . ASN A 1 88 ? 1.991 -5.266 -5.398 1.00 90.88 88 ASN A O 1
ATOM 708 N N . ILE A 1 89 ? 2.637 -6.684 -7.004 1.00 89.50 89 ILE A N 1
ATOM 709 C CA . ILE A 1 89 ? 3.715 -7.314 -6.213 1.00 89.50 89 ILE A CA 1
ATOM 710 C C . ILE A 1 89 ? 5.070 -7.269 -6.925 1.00 89.50 89 ILE A C 1
ATOM 712 O O . ILE A 1 89 ? 5.963 -8.053 -6.627 1.00 89.50 89 ILE A O 1
ATOM 716 N N . ILE A 1 90 ? 5.231 -6.346 -7.874 1.00 88.19 90 ILE A N 1
ATOM 717 C CA . ILE A 1 90 ? 6.428 -6.248 -8.723 1.00 88.19 90 ILE A CA 1
ATOM 718 C C . ILE A 1 90 ? 7.659 -5.829 -7.907 1.00 88.19 90 ILE A C 1
ATOM 720 O O . ILE A 1 90 ? 8.771 -6.281 -8.175 1.00 88.19 90 ILE A O 1
ATOM 724 N N . ASN A 1 91 ? 7.465 -4.980 -6.897 1.00 88.06 91 ASN A N 1
ATOM 725 C CA . ASN A 1 91 ? 8.564 -4.462 -6.091 1.00 88.06 91 ASN A CA 1
ATOM 726 C C . ASN A 1 91 ? 8.938 -5.453 -4.987 1.00 88.06 91 ASN A C 1
ATOM 728 O O . ASN A 1 91 ? 8.080 -5.898 -4.223 1.00 88.06 91 ASN A O 1
ATOM 732 N N . GLN A 1 92 ? 10.237 -5.757 -4.886 1.00 87.06 92 GLN A N 1
ATOM 733 C CA . GLN A 1 92 ? 10.771 -6.811 -4.016 1.00 87.06 92 GLN A CA 1
ATOM 734 C C . GLN A 1 92 ? 10.324 -6.667 -2.556 1.00 87.06 92 GLN A C 1
ATOM 736 O O . GLN A 1 92 ? 9.964 -7.659 -1.933 1.00 87.06 92 GLN A O 1
ATOM 741 N N . TYR A 1 93 ? 10.227 -5.441 -2.032 1.00 89.75 93 TYR A N 1
ATOM 742 C CA . TYR A 1 93 ? 9.793 -5.219 -0.650 1.00 89.75 93 TYR A CA 1
ATOM 743 C C . TYR A 1 93 ? 8.375 -5.741 -0.365 1.00 89.75 93 TYR A C 1
ATOM 745 O O . TYR A 1 93 ? 8.091 -6.129 0.763 1.00 89.75 93 TYR A O 1
ATOM 753 N N . LYS A 1 94 ? 7.471 -5.762 -1.358 1.00 91.06 94 LYS A N 1
ATOM 754 C CA . LYS A 1 94 ? 6.105 -6.290 -1.194 1.00 91.06 94 LYS A CA 1
ATOM 755 C C . LYS A 1 94 ? 6.131 -7.813 -1.072 1.00 91.06 94 LYS A C 1
ATOM 757 O O . LYS A 1 94 ? 5.387 -8.377 -0.272 1.00 91.06 94 LYS A O 1
ATOM 762 N N . ILE A 1 95 ? 7.016 -8.458 -1.835 1.00 89.19 95 ILE A N 1
ATOM 763 C CA . ILE A 1 95 ? 7.274 -9.901 -1.761 1.00 89.19 95 ILE A CA 1
ATOM 764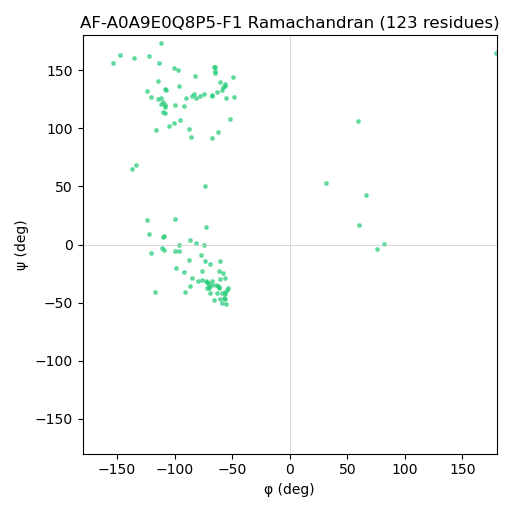 C C . ILE A 1 95 ? 7.900 -10.239 -0.405 1.00 89.19 95 ILE A C 1
ATOM 766 O O . ILE A 1 95 ? 7.418 -11.138 0.279 1.00 89.19 95 ILE A O 1
ATOM 770 N N . ASP A 1 96 ? 8.915 -9.483 0.014 1.00 88.56 96 ASP A N 1
ATOM 771 C CA . ASP A 1 96 ? 9.596 -9.682 1.296 1.00 88.56 96 ASP A CA 1
ATOM 772 C C . ASP A 1 96 ? 8.642 -9.451 2.475 1.00 88.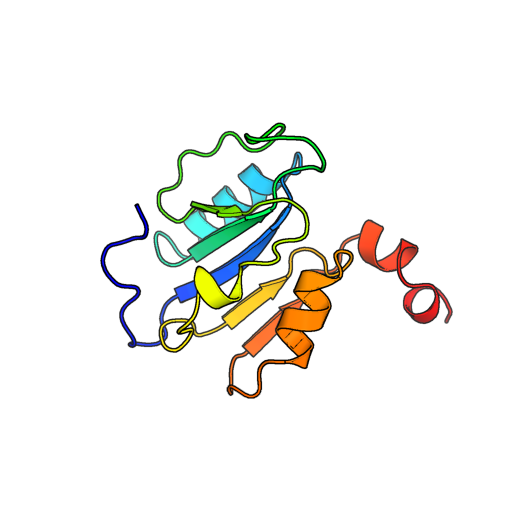56 96 ASP A C 1
ATOM 774 O O . ASP A 1 96 ? 8.603 -10.250 3.409 1.00 88.56 96 ASP A O 1
ATOM 778 N N . PHE A 1 97 ? 7.803 -8.412 2.404 1.00 88.38 97 PHE A N 1
ATOM 779 C CA . PHE A 1 97 ? 6.757 -8.135 3.389 1.00 88.38 97 PHE A CA 1
ATOM 780 C C . PHE A 1 97 ? 5.800 -9.323 3.553 1.00 88.38 97 PHE A C 1
ATOM 782 O O . PHE A 1 97 ? 5.456 -9.684 4.679 1.00 88.38 97 PHE A O 1
ATOM 789 N N . LEU A 1 98 ? 5.389 -9.954 2.448 1.00 87.69 98 LEU A N 1
ATOM 790 C CA . LEU A 1 98 ? 4.543 -11.148 2.483 1.00 87.69 98 LEU A CA 1
ATOM 791 C C . LEU A 1 98 ? 5.301 -12.371 3.029 1.00 87.69 98 LEU A C 1
ATOM 793 O O . LEU A 1 98 ? 4.744 -13.131 3.817 1.00 87.69 98 LEU A O 1
ATOM 797 N N . ALA A 1 99 ? 6.559 -12.568 2.625 1.00 86.06 99 ALA A N 1
ATOM 798 C CA . ALA A 1 99 ? 7.360 -13.734 2.999 1.00 86.06 99 ALA A CA 1
ATOM 799 C C . ALA A 1 99 ? 7.765 -13.740 4.483 1.00 86.06 99 ALA A C 1
ATOM 801 O O . ALA A 1 99 ? 7.829 -14.801 5.108 1.00 86.06 99 ALA A O 1
ATOM 802 N N . ASN A 1 100 ? 8.032 -12.564 5.053 1.00 82.12 100 ASN A N 1
ATOM 803 C CA . ASN A 1 100 ? 8.581 -12.434 6.402 1.00 82.12 100 ASN A CA 1
ATOM 804 C C . ASN A 1 100 ? 7.512 -12.392 7.503 1.00 82.12 100 ASN A C 1
ATOM 806 O O . ASN A 1 100 ? 7.838 -12.568 8.680 1.00 82.12 100 ASN A O 1
ATOM 810 N N . ARG A 1 101 ? 6.229 -12.210 7.163 1.00 79.06 101 ARG A N 1
ATOM 811 C CA . ARG A 1 101 ? 5.158 -12.071 8.160 1.00 79.06 101 ARG A CA 1
ATOM 812 C C . ARG A 1 101 ? 4.379 -13.368 8.365 1.00 79.06 101 ARG A C 1
ATOM 814 O O . ARG A 1 101 ? 3.741 -13.899 7.464 1.00 79.06 101 ARG A O 1
ATOM 821 N N . LYS A 1 102 ? 4.406 -13.857 9.610 1.00 64.38 102 LYS A N 1
ATOM 822 C CA . LYS A 1 102 ? 3.719 -15.084 10.068 1.00 64.38 102 LYS A CA 1
ATOM 823 C C . LYS A 1 102 ? 2.355 -14.825 10.717 1.00 64.38 102 LYS A C 1
ATOM 825 O O . LYS A 1 102 ? 1.707 -15.764 11.180 1.00 64.38 102 LYS A O 1
ATOM 830 N N . GLU A 1 103 ? 1.942 -13.564 10.808 1.00 67.69 103 GLU A N 1
ATOM 831 C CA . GLU A 1 103 ? 0.662 -13.175 11.396 1.00 67.69 103 GLU A CA 1
ATOM 832 C C . GLU A 1 103 ? -0.510 -13.720 10.566 1.00 67.69 103 GLU A C 1
ATOM 834 O O . GLU A 1 103 ? -0.425 -13.819 9.341 1.00 67.69 103 GLU A O 1
ATOM 839 N N . LYS A 1 104 ? -1.631 -14.051 11.223 1.00 72.69 104 LYS A N 1
ATOM 840 C CA . LYS A 1 104 ? -2.883 -14.469 10.561 1.00 72.69 104 LYS A CA 1
ATOM 841 C C . LYS A 1 104 ? -3.603 -13.275 9.906 1.00 72.69 104 LYS A C 1
ATOM 843 O O . LYS A 1 104 ? -4.793 -13.069 10.130 1.00 72.69 104 LYS A O 1
ATOM 848 N N . LEU A 1 105 ? -2.891 -12.484 9.112 1.00 84.94 105 LEU A N 1
ATOM 849 C CA . LEU A 1 105 ? -3.472 -11.429 8.289 1.00 84.94 105 LEU A CA 1
ATOM 850 C C . LEU A 1 105 ? -4.018 -12.022 6.992 1.00 84.94 105 LEU A C 1
ATOM 852 O O . LEU A 1 105 ? -3.472 -12.979 6.438 1.00 84.94 105 LEU A O 1
ATOM 856 N N . LYS A 1 106 ? -5.121 -11.455 6.503 1.00 90.88 106 LYS A N 1
ATOM 857 C CA . LYS A 1 106 ? -5.648 -11.796 5.182 1.00 90.88 106 LYS A CA 1
ATOM 858 C C . LYS A 1 106 ? -4.929 -10.958 4.138 1.00 90.88 106 LYS A C 1
ATOM 860 O O . LYS A 1 106 ? -4.910 -9.736 4.229 1.00 90.88 106 LYS A O 1
ATOM 865 N N . TYR A 1 107 ? -4.390 -11.615 3.125 1.00 92.44 107 TYR A N 1
ATOM 866 C CA . TYR A 1 107 ? -3.730 -10.948 2.013 1.00 92.44 107 TYR A CA 1
ATOM 867 C C . TYR A 1 107 ? -4.613 -11.034 0.773 1.00 92.44 107 TYR A C 1
ATOM 869 O O . TYR A 1 107 ? -5.128 -12.103 0.443 1.00 92.44 107 TYR A O 1
ATOM 877 N N . HIS A 1 108 ? -4.789 -9.911 0.086 1.00 94.44 108 HIS A N 1
ATOM 878 C CA . HIS A 1 108 ? -5.439 -9.857 -1.214 1.00 94.44 108 HIS A CA 1
ATOM 879 C C . HIS A 1 108 ? -4.499 -9.210 -2.222 1.00 94.44 108 HIS A C 1
ATOM 881 O O . HIS A 1 108 ? -3.918 -8.160 -1.963 1.00 94.44 108 HIS A O 1
ATOM 887 N N . TRP A 1 109 ? -4.354 -9.834 -3.381 1.00 93.62 109 TRP A N 1
ATOM 888 C CA . TRP A 1 109 ? -3.556 -9.297 -4.469 1.00 93.62 109 TRP A CA 1
ATOM 889 C C . TRP A 1 109 ? -4.473 -8.863 -5.606 1.00 93.62 109 TRP A C 1
ATOM 891 O O . TRP A 1 109 ? -5.133 -9.689 -6.238 1.00 93.62 109 TRP A O 1
ATOM 901 N N . MET A 1 110 ? -4.508 -7.557 -5.852 1.00 92.81 110 MET A N 1
ATOM 902 C CA . MET A 1 110 ? -5.155 -6.963 -7.013 1.00 92.81 110 MET A CA 1
ATOM 903 C C . MET A 1 110 ? -4.158 -6.984 -8.171 1.00 92.81 110 MET A C 1
ATOM 905 O O . MET A 1 110 ? -3.326 -6.093 -8.306 1.00 92.81 110 MET A O 1
ATOM 909 N N . ILE A 1 111 ? -4.222 -8.053 -8.966 1.00 87.38 111 ILE A N 1
ATOM 910 C CA . ILE A 1 111 ? -3.343 -8.282 -10.119 1.00 87.38 111 ILE A CA 1
ATOM 911 C C . ILE A 1 111 ? -3.638 -7.256 -11.207 1.00 87.38 111 ILE A C 1
ATOM 913 O O . ILE A 1 111 ? -4.782 -7.157 -11.660 1.00 87.38 111 ILE A O 1
ATOM 917 N N . TRP A 1 112 ? -2.604 -6.576 -11.702 1.00 85.00 112 TRP A N 1
ATOM 918 C CA . TRP A 1 112 ? -2.692 -5.741 -12.897 1.00 85.00 112 TRP A CA 1
ATOM 919 C C . TRP A 1 112 ? -1.891 -6.319 -14.061 1.00 85.00 112 TRP A C 1
ATOM 921 O O . TRP A 1 112 ? -1.173 -7.309 -13.938 1.00 85.00 112 TRP A O 1
ATOM 931 N N . GLY A 1 113 ? -2.017 -5.694 -15.235 1.00 84.88 113 GLY A N 1
ATOM 932 C CA . GLY A 1 113 ? -1.304 -6.143 -16.432 1.00 84.88 113 GLY A CA 1
ATOM 933 C C . GLY A 1 113 ? 0.210 -6.209 -16.221 1.00 84.88 113 GLY A C 1
ATOM 934 O O . GLY A 1 113 ? 0.838 -7.174 -16.638 1.00 84.88 113 GLY A O 1
ATOM 935 N N . ALA A 1 114 ? 0.785 -5.221 -15.527 1.00 85.12 114 ALA A N 1
ATOM 936 C CA . ALA A 1 114 ? 2.217 -5.182 -15.244 1.00 85.12 114 ALA A CA 1
ATOM 937 C C . ALA A 1 114 ? 2.685 -6.415 -14.454 1.00 85.12 114 ALA A C 1
ATOM 939 O O . ALA A 1 114 ? 3.692 -7.009 -14.825 1.00 85.12 114 ALA A O 1
ATOM 940 N N . ASP A 1 115 ? 1.922 -6.870 -13.456 1.00 87.62 115 ASP A N 1
ATOM 941 C CA . ASP A 1 115 ? 2.235 -8.094 -12.719 1.00 87.62 115 ASP A CA 1
ATOM 942 C C . ASP A 1 115 ? 2.342 -9.315 -13.647 1.00 87.62 115 ASP A C 1
ATOM 944 O O . ASP A 1 115 ? 3.303 -10.080 -13.577 1.00 87.62 115 ASP A O 1
ATOM 948 N N . LEU A 1 116 ? 1.389 -9.479 -14.570 1.00 86.19 116 LEU A N 1
ATOM 949 C CA . LEU A 1 116 ? 1.371 -10.613 -15.503 1.00 86.19 116 LEU A CA 1
ATOM 950 C C . LEU A 1 116 ? 2.596 -10.629 -16.430 1.00 86.19 116 LEU A C 1
ATOM 952 O O . LEU A 1 116 ? 3.112 -11.699 -16.759 1.00 86.19 116 LEU A O 1
ATOM 956 N N . TYR A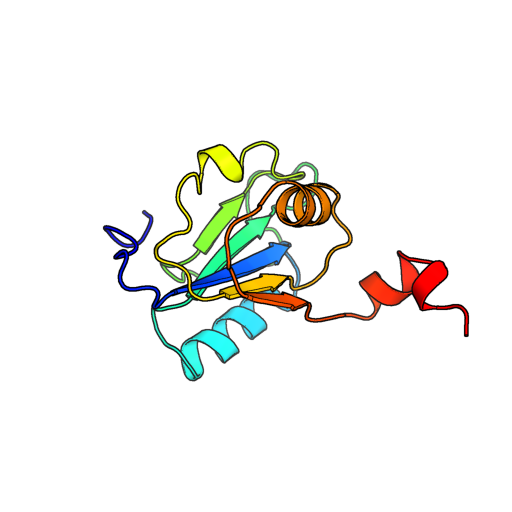 1 117 ? 3.075 -9.453 -16.841 1.00 85.69 117 TYR A N 1
ATOM 957 C CA . TYR A 1 117 ? 4.267 -9.329 -17.683 1.00 85.69 117 TYR A CA 1
ATOM 958 C C . TYR A 1 117 ? 5.574 -9.458 -16.892 1.00 85.69 117 TYR A C 1
ATOM 960 O O . TYR A 1 117 ? 6.564 -9.952 -17.431 1.00 85.69 117 TYR A O 1
ATOM 968 N N . SER A 1 118 ? 5.587 -9.037 -15.627 1.00 85.12 118 SER A N 1
ATOM 969 C CA . SER A 1 118 ? 6.774 -9.069 -14.767 1.00 85.12 118 SER A CA 1
ATOM 970 C C . SER A 1 118 ? 7.110 -10.466 -14.244 1.00 85.12 118 SER A C 1
ATOM 972 O O . SER A 1 118 ? 8.270 -10.724 -13.927 1.00 85.12 118 SER A O 1
ATOM 974 N N . PHE A 1 119 ? 6.141 -11.386 -14.195 1.00 83.62 119 PHE A N 1
ATOM 975 C CA . PHE A 1 119 ? 6.350 -12.760 -13.734 1.00 83.62 119 PHE A CA 1
ATOM 976 C C . PHE A 1 119 ? 6.108 -13.776 -14.866 1.00 83.62 119 PHE A C 1
ATOM 978 O O . PHE A 1 119 ? 4.972 -14.194 -15.100 1.00 83.62 119 PHE A O 1
ATOM 985 N N . PRO A 1 120 ? 7.169 -14.263 -15.544 1.00 70.62 120 PRO A N 1
ATOM 986 C CA . PRO A 1 120 ? 7.047 -15.221 -16.649 1.00 70.62 120 PRO A CA 1
ATOM 987 C C . PRO A 1 120 ? 6.330 -16.530 -16.289 1.00 70.62 120 PRO A C 1
ATOM 989 O O . PRO A 1 120 ? 5.781 -17.190 -17.164 1.00 70.62 120 PRO A O 1
ATOM 992 N N . GLY A 1 121 ? 6.339 -16.919 -15.010 1.00 75.81 121 GLY A N 1
ATOM 993 C CA . GLY A 1 121 ? 5.626 -18.101 -14.516 1.00 75.81 121 GLY A CA 1
ATOM 994 C C . GLY A 1 121 ? 4.104 -17.936 -14.435 1.00 75.81 121 GLY A C 1
ATOM 995 O O . GLY A 1 121 ? 3.410 -18.934 -14.308 1.00 75.81 121 GLY A O 1
ATOM 996 N N . LEU A 1 122 ? 3.586 -16.706 -14.520 1.00 69.88 122 LEU A N 1
ATOM 997 C CA . LEU A 1 122 ? 2.146 -16.413 -14.504 1.00 69.88 122 LEU A CA 1
ATOM 998 C C . LEU A 1 122 ? 1.562 -16.200 -15.903 1.00 69.88 122 LEU A C 1
ATOM 1000 O O . LEU A 1 122 ? 0.355 -16.302 -16.087 1.00 69.88 122 LEU A O 1
ATOM 1004 N N . SER A 1 123 ? 2.410 -15.896 -16.887 1.00 63.44 123 SER A N 1
ATOM 1005 C CA . SER A 1 123 ? 2.014 -15.688 -18.286 1.00 63.44 123 SER A CA 1
ATOM 1006 C C . SER A 1 123 ? 2.181 -16.932 -19.162 1.00 63.44 123 SER A C 1
ATOM 1008 O O . SER A 1 123 ? 1.775 -16.922 -20.325 1.00 63.44 123 SER A O 1
ATOM 1010 N N . ARG A 1 124 ? 2.765 -18.011 -18.628 1.00 60.53 124 ARG A N 1
ATOM 1011 C CA . ARG A 1 124 ? 2.904 -19.299 -19.315 1.00 60.53 124 ARG A CA 1
ATOM 1012 C C . ARG A 1 124 ? 1.831 -20.267 -18.813 1.00 60.53 124 ARG A C 1
ATOM 1014 O O . ARG A 1 124 ? 1.948 -20.776 -17.704 1.00 60.53 124 ARG A O 1
ATOM 1021 N N . ASN A 1 125 ? 0.808 -20.478 -19.644 1.00 56.31 125 ASN A N 1
ATOM 1022 C CA . ASN A 1 125 ? -0.115 -21.615 -19.543 1.00 56.31 125 ASN A CA 1
ATOM 1023 C C . ASN A 1 125 ? 0.566 -22.898 -20.024 1.00 56.31 125 ASN A C 1
ATOM 1025 O O . ASN A 1 125 ? 1.280 -22.817 -21.052 1.00 56.31 125 ASN A O 1
#

Solvent-accessible surface area (backbone atoms only — not comparable to full-atom values): 7342 Å² total; per-residue (Å²): 117,73,64,85,68,75,56,68,80,36,69,27,36,39,33,45,42,56,49,34,86,56,45,46,57,53,52,49,54,49,41,74,75,45,60,95,32,50,34,38,41,31,25,26,47,84,95,48,94,57,66,88,50,46,77,72,81,61,62,41,59,39,86,33,58,54,72,41,90,50,52,60,78,78,52,72,72,60,66,19,37,48,32,38,38,28,63,50,62,79,53,65,49,56,47,48,55,59,71,75,55,86,66,96,61,44,77,45,76,51,80,45,72,65,44,43,70,74,35,68,80,72,64,58,130